Protein AF-A0A8J6T2C1-F1 (afdb_monomer)

Radius of gyration: 29.85 Å; Cα contacts (8 Å, |Δi|>4): 146; chains: 1; bounding box: 58×65×86 Å

Nearest PDB structures (foldseek):
  5g5z-assembly1_C  TM=7.369E-01  e=6.060E-03  Streptococcus pneumoniae TIGR4
  5g62-assembly2_B  TM=7.373E-01  e=7.917E-03  Streptococcus pneumoniae TIGR4
  6fth-assembly1_A  TM=5.939E-01  e=6.280E-02  Bifidobacterium longum subsp. infantis ATCC 15697 = JCM 1222 = DSM 20088
  5gq9-assembly1_B  TM=3.469E-01  e=2.646E+00  Thermus thermophilus HB27

Foldseek 3Di:
DDDDDDDDDDDDDDDDDDDDDDDDDDDDDDDDDDDDDDDPPPPPPPPQQPEDLQDFLLVSDQAADEFEAEELDQPDDQDAPPDPVSVVCCVVRNYHYHYDYDPDHSVVVLVVCLVVLVDTPYYDDDPPDPSVVSCVVVVSDDDVVVVCVRRNNNCVVPPDPVVVPPPD

Mean predicted aligned error: 15.11 Å

Secondary structure (DSSP, 8-state):
----------------------------------------------PPP---TTS-GGGS----EEEEEEES-TTS---TTSSHHHHHHHHHH-EEEEEE--SS-HHHHHHHHHHHT---SEEE--TT-HHHHHHHHTT-S--HHHHHHHH-TTHHHHS-HHHHTT--

Sequence (168 aa):
MRKTRKIVTSLLALTLAFSMTACGSKDKGATNESPKASAVATTAASTAPTVNPDAPGWQSDTSPITFDWYLNFSWFPNKWGVDETSKYITKKTGVDINFIVPAGNENEKLNTLIASGKLPDFITLGWWEDAVKKMIEGKLVLPLNELADQYDPYFFKVGDPSKIGWYT

Structure (mmCIF, N/CA/C/O backbone):
data_AF-A0A8J6T2C1-F1
#
_entry.id   AF-A0A8J6T2C1-F1
#
loop_
_atom_site.group_PDB
_atom_site.id
_atom_site.type_symbol
_atom_site.label_atom_id
_atom_site.label_alt_id
_atom_site.label_comp_id
_atom_site.label_asym_id
_atom_site.label_entity_id
_atom_site.label_seq_id
_atom_site.pdbx_PDB_ins_code
_atom_site.Cartn_x
_atom_site.Cartn_y
_atom_site.Cartn_z
_atom_site.occupancy
_atom_site.B_iso_or_equiv
_atom_site.auth_seq_id
_atom_site.auth_comp_id
_atom_site.auth_asym_id
_atom_site.auth_atom_id
_atom_site.pdbx_PDB_model_num
ATOM 1 N N . MET A 1 1 ? 27.610 21.510 65.550 1.00 43.88 1 MET A N 1
ATOM 2 C CA . MET A 1 1 ? 26.977 22.757 66.036 1.00 43.88 1 MET A CA 1
ATOM 3 C C . MET A 1 1 ? 25.463 22.561 66.020 1.00 43.88 1 MET A C 1
ATOM 5 O O . MET A 1 1 ? 24.927 22.178 64.991 1.00 43.88 1 MET A O 1
ATOM 9 N N . ARG A 1 2 ? 24.794 22.680 67.173 1.00 38.91 2 ARG A N 1
ATOM 10 C CA . ARG A 1 2 ? 23.343 22.473 67.366 1.00 38.91 2 ARG A CA 1
ATOM 11 C C . ARG A 1 2 ? 22.693 23.808 67.763 1.00 38.91 2 ARG A C 1
ATOM 13 O O . ARG A 1 2 ? 23.314 24.527 68.538 1.00 38.91 2 ARG A O 1
ATOM 20 N N . LYS A 1 3 ? 21.415 23.982 67.368 1.00 39.97 3 LYS A N 1
ATOM 21 C CA . LYS A 1 3 ? 20.406 24.986 67.817 1.00 39.97 3 LYS A CA 1
ATOM 22 C C . LYS A 1 3 ? 20.601 26.404 67.225 1.00 39.97 3 LYS A C 1
ATOM 24 O O . LYS A 1 3 ? 21.728 26.846 67.118 1.00 39.97 3 LYS A O 1
ATOM 29 N N . THR A 1 4 ? 19.598 27.192 66.803 1.00 47.34 4 THR A N 1
ATOM 30 C CA . THR A 1 4 ? 18.125 27.191 66.978 1.00 47.34 4 THR A CA 1
ATOM 31 C C . THR A 1 4 ? 17.474 28.313 66.132 1.00 47.34 4 THR A C 1
ATOM 33 O O . THR A 1 4 ? 18.061 29.379 66.027 1.00 47.34 4 THR A O 1
ATOM 36 N N . ARG A 1 5 ? 16.212 28.084 65.711 1.00 46.00 5 ARG A N 1
ATOM 37 C CA . ARG A 1 5 ? 15.029 28.993 65.621 1.00 46.00 5 ARG A CA 1
ATOM 38 C C . ARG A 1 5 ? 15.042 30.285 64.773 1.00 46.00 5 ARG A C 1
ATOM 40 O O . 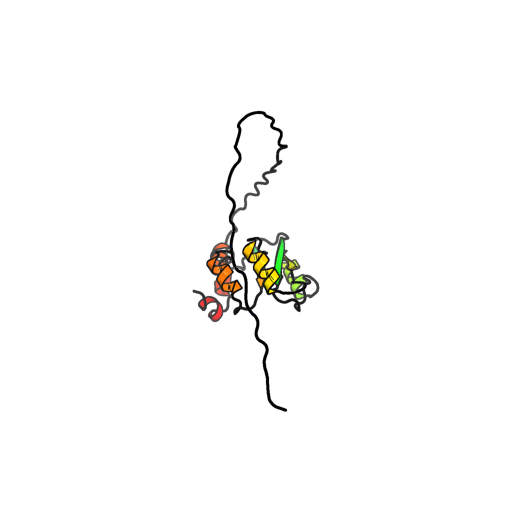ARG A 1 5 ? 15.837 31.178 65.026 1.00 46.00 5 ARG A O 1
ATOM 47 N N . LYS A 1 6 ? 13.984 30.413 63.943 1.00 48.00 6 LYS A N 1
ATOM 48 C CA . LYS A 1 6 ? 12.995 31.527 63.766 1.00 48.00 6 LYS A CA 1
ATOM 49 C C . LYS A 1 6 ? 12.132 31.167 62.526 1.00 48.00 6 LYS A C 1
ATOM 51 O O . LYS A 1 6 ? 12.686 31.098 61.443 1.00 48.00 6 LYS A O 1
ATOM 56 N N . ILE A 1 7 ? 10.941 30.555 62.613 1.00 54.22 7 ILE A N 1
ATOM 57 C CA . ILE A 1 7 ? 9.571 31.092 62.842 1.00 54.22 7 ILE A CA 1
ATOM 58 C C . ILE A 1 7 ? 9.283 32.419 62.118 1.00 54.22 7 ILE A C 1
ATOM 60 O O . ILE A 1 7 ? 10.011 33.371 62.377 1.00 54.22 7 ILE A O 1
ATOM 64 N N . VAL A 1 8 ? 8.209 32.432 61.293 1.00 53.97 8 VAL A N 1
ATOM 65 C CA . VAL A 1 8 ? 7.174 33.484 61.025 1.00 53.97 8 VAL A CA 1
ATOM 66 C C . VAL A 1 8 ? 6.522 33.196 59.636 1.00 53.97 8 VAL A C 1
ATOM 68 O O . VAL A 1 8 ? 7.167 33.389 58.614 1.00 53.97 8 VAL A O 1
ATOM 71 N N . THR A 1 9 ? 5.412 32.426 59.578 1.00 46.41 9 THR A N 1
ATOM 72 C CA . THR A 1 9 ? 4.008 32.817 59.190 1.00 46.41 9 THR A CA 1
ATOM 73 C C . THR A 1 9 ? 3.849 33.383 57.764 1.00 46.41 9 THR A C 1
ATOM 75 O O . THR A 1 9 ? 4.394 34.438 57.486 1.00 46.41 9 THR A O 1
ATOM 78 N N . SER A 1 10 ? 3.242 32.707 56.771 1.00 42.66 10 SER A N 1
ATOM 79 C CA . SER A 1 10 ? 1.843 32.233 56.581 1.00 42.66 10 SER A CA 1
ATOM 80 C C . SER A 1 10 ? 0.815 33.365 56.372 1.00 42.66 10 SER A C 1
ATOM 82 O O . SER A 1 10 ? 0.415 33.993 57.343 1.00 42.66 10 SER A O 1
ATOM 84 N N . LEU A 1 11 ? 0.437 33.612 55.105 1.00 43.41 11 LEU A N 1
ATOM 85 C CA . LEU A 1 11 ? -0.742 34.328 54.556 1.00 43.41 11 LEU A CA 1
ATOM 86 C C . LEU A 1 11 ? -0.568 34.282 53.009 1.00 43.41 11 LEU A C 1
ATOM 88 O O . LEU A 1 11 ? 0.563 34.377 52.554 1.00 43.41 11 LEU A O 1
ATOM 92 N N . LEU A 1 12 ? -1.534 34.121 52.103 1.00 45.19 12 LEU A N 1
ATOM 93 C CA . LEU A 1 12 ? -2.948 34.473 52.090 1.00 45.19 12 LEU A CA 1
ATOM 94 C C . LEU A 1 12 ? -3.587 33.792 50.856 1.00 45.19 12 LEU A C 1
ATOM 96 O O . LEU A 1 12 ? -3.071 33.915 49.747 1.00 45.19 12 LEU A O 1
ATOM 100 N N . ALA A 1 13 ? -4.709 33.101 51.043 1.00 50.28 13 ALA A N 1
ATOM 101 C CA . ALA A 1 13 ? -5.630 32.711 49.980 1.00 50.28 13 ALA A CA 1
ATOM 102 C C . ALA A 1 13 ? -6.890 33.567 50.134 1.00 50.28 13 ALA A C 1
ATOM 104 O O . ALA A 1 13 ? -7.451 33.570 51.225 1.00 50.28 13 ALA A O 1
ATOM 105 N N . LEU A 1 14 ? -7.334 34.267 49.083 1.00 48.91 14 LEU A N 1
ATOM 106 C CA . LEU A 1 14 ? -8.754 34.574 48.877 1.00 48.91 14 LEU A CA 1
ATOM 107 C C . LEU A 1 14 ? -9.029 35.086 47.450 1.00 48.91 14 LEU A C 1
ATOM 109 O O . LEU A 1 14 ? -8.485 36.085 46.996 1.00 48.91 14 LEU A O 1
ATOM 113 N N . THR A 1 15 ? -9.895 34.323 46.791 1.00 52.31 15 THR A N 1
ATOM 114 C CA . THR A 1 15 ? -10.818 34.593 45.677 1.00 52.31 15 THR A CA 1
ATOM 115 C C . THR A 1 15 ? -11.206 36.046 45.378 1.00 52.31 15 THR A C 1
ATOM 117 O O . THR A 1 15 ? -11.447 36.802 46.312 1.00 52.31 15 THR A O 1
ATOM 120 N N . LEU A 1 16 ? -11.527 36.339 44.106 1.00 53.41 16 LEU A N 1
ATOM 121 C CA . LEU A 1 16 ? -12.778 37.035 43.754 1.00 53.41 16 LEU A CA 1
ATOM 122 C C . LEU A 1 16 ? -13.169 36.813 42.277 1.00 53.41 16 LEU A C 1
ATOM 124 O O . LEU A 1 16 ? -12.408 37.116 41.362 1.00 53.41 16 LEU A O 1
ATOM 128 N N . ALA A 1 17 ? -14.373 36.279 42.073 1.00 55.22 17 ALA A N 1
ATOM 129 C CA . ALA A 1 17 ? -15.080 36.214 40.800 1.00 55.22 17 ALA A CA 1
ATOM 130 C C . ALA A 1 17 ? -15.751 37.564 40.493 1.00 55.22 17 ALA A C 1
ATOM 132 O O . ALA A 1 17 ? -16.228 38.225 41.416 1.00 55.22 17 ALA A O 1
ATOM 133 N N . PHE A 1 18 ? -15.860 37.934 39.214 1.00 58.12 18 PHE A N 1
ATOM 134 C CA . PHE A 1 18 ? -16.798 38.963 38.767 1.00 58.12 18 PHE A CA 1
ATOM 135 C C . PHE A 1 18 ? -17.511 38.535 37.485 1.00 58.12 18 PHE A C 1
ATOM 137 O O . PHE A 1 18 ? -16.908 38.045 36.531 1.00 58.12 18 PHE A O 1
ATOM 144 N N . SER A 1 19 ? -18.826 38.700 37.538 1.00 49.22 19 SER A N 1
ATOM 145 C CA . SER A 1 19 ? -19.838 38.221 36.610 1.00 49.22 19 SER A CA 1
ATOM 146 C C . SER A 1 19 ? -20.277 39.312 35.630 1.00 49.22 19 SER A C 1
ATOM 148 O O . SER A 1 19 ? -20.268 40.486 35.974 1.00 49.22 19 SER A O 1
ATOM 150 N N . MET A 1 20 ? -20.776 38.851 34.477 1.00 47.38 20 MET A N 1
ATOM 151 C CA . MET A 1 20 ? -21.894 39.373 33.668 1.00 47.38 20 MET A CA 1
ATOM 152 C C . MET A 1 20 ? -21.906 40.837 33.178 1.00 47.38 20 MET A C 1
ATOM 154 O O . MET A 1 20 ? -21.947 41.786 33.953 1.00 47.38 20 MET A O 1
ATOM 158 N N . THR A 1 21 ? -22.155 40.969 31.866 1.00 52.84 21 THR A N 1
ATOM 159 C CA . THR A 1 21 ? -23.338 41.609 31.223 1.00 52.84 21 THR A CA 1
ATOM 160 C C . THR A 1 21 ? -22.907 42.496 30.050 1.00 52.84 21 THR A C 1
ATOM 162 O O . THR A 1 21 ? -22.170 43.446 30.273 1.00 52.84 21 THR A O 1
ATOM 165 N N . ALA A 1 22 ? -23.416 42.245 28.834 1.00 44.62 22 ALA A N 1
ATOM 166 C CA . ALA A 1 22 ? -23.926 43.296 27.934 1.00 44.62 22 ALA A CA 1
ATOM 167 C C . ALA A 1 22 ? -24.476 42.717 26.613 1.00 44.62 22 ALA A C 1
ATOM 169 O O . ALA A 1 22 ? -23.730 42.280 25.746 1.00 44.62 22 ALA A O 1
ATOM 170 N N . CYS A 1 23 ? -25.810 42.747 26.531 1.00 49.81 23 CYS A N 1
ATOM 171 C CA . CYS A 1 23 ? -26.703 43.045 25.404 1.00 49.81 23 CYS A CA 1
ATOM 172 C C . CYS A 1 23 ? -26.380 42.624 23.958 1.00 49.81 23 CYS A C 1
ATOM 174 O O . CYS A 1 23 ? -25.389 43.022 23.356 1.00 49.81 23 CYS A O 1
ATOM 176 N N . GLY A 1 24 ? -27.379 41.978 23.345 1.00 41.91 24 GLY A N 1
ATOM 177 C CA . GLY A 1 24 ? -27.558 41.908 21.896 1.00 41.91 24 GLY A CA 1
ATOM 178 C C . GLY A 1 24 ? -28.359 43.077 21.299 1.00 41.91 24 GLY A C 1
ATOM 179 O O . GLY A 1 24 ? -29.001 43.850 22.009 1.00 41.91 24 GLY A O 1
ATOM 180 N N . SER A 1 25 ? -28.330 43.156 19.966 1.00 40.62 25 SER A N 1
ATOM 181 C CA . SER A 1 25 ? -29.288 43.772 19.017 1.00 40.62 25 SER A CA 1
ATOM 182 C C . SER A 1 25 ? -28.820 43.332 17.613 1.00 40.62 25 SER A C 1
ATOM 184 O O . SER A 1 25 ? -27.637 43.442 17.325 1.00 40.62 25 SER A O 1
ATOM 186 N N . LYS A 1 26 ? -29.551 42.518 16.841 1.00 36.91 26 LYS A N 1
ATOM 187 C CA . LYS A 1 26 ? -30.733 42.757 15.984 1.00 36.91 26 LYS A CA 1
ATOM 188 C C . LYS A 1 26 ? -30.465 43.572 14.692 1.00 36.91 26 LYS A C 1
ATOM 190 O O . LYS A 1 26 ? -30.380 44.789 14.736 1.00 36.91 26 LYS A O 1
ATOM 195 N N . ASP A 1 27 ? -30.503 42.828 13.576 1.00 34.22 27 ASP A N 1
ATOM 196 C CA . ASP A 1 27 ? -31.115 43.113 12.256 1.00 34.22 27 ASP A CA 1
ATOM 197 C C . ASP A 1 27 ? -30.405 43.884 11.102 1.00 34.22 27 ASP A C 1
ATOM 199 O O . ASP A 1 27 ? -30.044 45.049 11.221 1.00 34.22 27 ASP A O 1
ATOM 203 N N . LYS A 1 28 ? -30.463 43.210 9.929 1.00 31.31 28 LYS A N 1
ATOM 204 C CA . LYS A 1 28 ? -30.595 43.643 8.507 1.00 31.31 28 LYS A CA 1
ATOM 205 C C . LYS A 1 28 ? -29.401 44.067 7.622 1.00 31.31 28 LYS A C 1
ATOM 207 O O . LYS A 1 28 ? -28.744 45.070 7.859 1.00 31.31 28 LYS A O 1
ATOM 212 N N . GLY A 1 29 ? -29.349 43.403 6.451 1.00 26.58 29 GLY A N 1
ATOM 213 C CA . GLY A 1 29 ? -28.878 43.924 5.148 1.00 26.58 29 GLY A CA 1
ATOM 214 C C . GLY A 1 29 ? -27.731 43.114 4.528 1.00 26.58 29 GLY A C 1
ATOM 215 O O . GLY A 1 29 ? -26.605 43.256 4.973 1.00 26.58 29 GLY A O 1
ATOM 216 N N . ALA A 1 30 ? -28.008 42.125 3.660 1.00 30.64 30 ALA A N 1
ATOM 217 C CA . ALA A 1 30 ? -27.811 42.174 2.190 1.00 30.64 30 ALA A CA 1
ATOM 218 C C . ALA A 1 30 ? -26.362 42.540 1.779 1.00 30.64 30 ALA A C 1
ATOM 220 O O . ALA A 1 30 ? -25.912 43.631 2.085 1.00 30.64 30 ALA A O 1
ATOM 221 N N . THR A 1 31 ? -25.583 41.690 1.101 1.00 30.39 31 THR A N 1
ATOM 222 C CA . THR A 1 31 ? -25.813 41.235 -0.282 1.00 30.39 31 THR A CA 1
ATOM 223 C C . THR A 1 31 ? -25.027 39.960 -0.642 1.00 30.39 31 THR A C 1
ATOM 225 O O . THR A 1 31 ? -23.904 39.740 -0.196 1.00 30.39 31 THR A O 1
ATOM 228 N N . ASN A 1 32 ? -25.650 39.142 -1.496 1.00 35.41 32 ASN A N 1
ATOM 229 C CA . ASN A 1 32 ? -25.065 38.043 -2.269 1.00 35.41 32 ASN A CA 1
ATOM 230 C C . ASN A 1 32 ? -23.934 38.526 -3.188 1.00 35.41 32 ASN A C 1
ATOM 232 O O . ASN A 1 32 ? -24.154 39.476 -3.929 1.00 35.41 32 ASN A O 1
ATOM 236 N N . GLU A 1 33 ? -22.838 37.767 -3.259 1.00 35.44 33 GLU A N 1
ATOM 237 C CA . GLU A 1 33 ? -22.270 37.292 -4.530 1.00 35.44 33 GLU A CA 1
ATOM 238 C C . GLU A 1 33 ? -21.248 36.171 -4.280 1.00 35.44 33 GLU A C 1
ATOM 240 O O . GLU A 1 33 ? -20.275 36.318 -3.545 1.00 35.44 33 GLU A O 1
ATOM 245 N N . SER A 1 34 ? -21.512 35.013 -4.884 1.00 43.19 34 SER A N 1
ATOM 246 C CA . SER A 1 34 ? -20.678 33.814 -4.873 1.00 43.19 34 SER A CA 1
ATOM 247 C C . SER A 1 34 ? -20.379 33.451 -6.329 1.00 43.19 34 SER A C 1
ATOM 249 O O . SER A 1 34 ? -21.333 33.258 -7.090 1.00 43.19 34 SER A O 1
ATOM 251 N N . PRO A 1 35 ? -19.112 33.331 -6.763 1.00 43.75 35 PRO A N 1
ATOM 252 C CA . PRO A 1 35 ? -18.808 32.801 -8.084 1.00 43.75 35 PRO A CA 1
ATOM 253 C C . PRO A 1 35 ? -18.625 31.278 -8.023 1.00 43.75 35 PRO A C 1
ATOM 255 O O . PRO A 1 35 ? -17.568 30.753 -7.687 1.00 43.75 35 PRO A O 1
ATOM 258 N N . LYS A 1 36 ? -19.723 30.588 -8.340 1.00 32.34 36 LYS A N 1
ATOM 259 C CA . LYS A 1 36 ? -19.846 29.404 -9.210 1.00 32.34 36 LYS A CA 1
ATOM 260 C C . LYS A 1 36 ? -18.578 28.552 -9.422 1.00 32.34 36 LYS A C 1
ATOM 262 O O . LYS A 1 36 ? -17.771 28.811 -10.313 1.00 32.34 36 LYS A O 1
ATOM 267 N N . ALA A 1 37 ? -18.508 27.443 -8.686 1.00 34.25 37 ALA A N 1
ATOM 268 C CA . ALA A 1 37 ? -17.684 26.289 -9.025 1.00 34.25 37 ALA A CA 1
ATOM 269 C C . ALA A 1 37 ? -18.194 25.646 -10.328 1.00 34.25 37 ALA A C 1
ATOM 271 O O . ALA A 1 37 ? -19.351 25.233 -10.428 1.00 34.25 37 ALA A O 1
ATOM 272 N N . SER A 1 38 ? -17.324 25.583 -11.334 1.00 37.38 38 SER A N 1
ATOM 273 C CA . SER A 1 38 ? -17.563 24.856 -12.578 1.00 37.38 38 SER A CA 1
ATOM 274 C C . SER A 1 38 ? -17.196 23.389 -12.353 1.00 37.38 38 SER A C 1
ATOM 276 O O . SER A 1 38 ? -16.034 23.007 -12.458 1.00 37.38 38 SER A O 1
ATOM 278 N N . ALA A 1 39 ? -18.178 22.573 -11.973 1.00 37.56 39 ALA A N 1
ATOM 279 C CA . ALA A 1 39 ? -18.032 21.125 -11.957 1.00 37.56 39 ALA A CA 1
ATOM 280 C C . ALA A 1 39 ? -18.255 20.602 -13.383 1.00 37.56 39 ALA A C 1
ATOM 282 O O . ALA A 1 39 ? -19.388 20.484 -13.849 1.00 37.56 39 ALA A O 1
ATOM 283 N N . VAL A 1 40 ? -17.160 20.315 -14.086 1.00 37.31 40 VAL A N 1
ATOM 284 C CA . VAL A 1 40 ? -17.188 19.466 -15.278 1.00 37.31 40 VAL A CA 1
ATOM 285 C C . VAL A 1 40 ? -17.419 18.041 -14.787 1.00 37.31 40 VAL A C 1
ATOM 287 O O . VAL A 1 40 ? -16.533 17.414 -14.212 1.00 37.31 40 VAL A O 1
ATOM 290 N N . ALA A 1 41 ? -18.642 17.551 -14.965 1.00 42.84 41 ALA A N 1
ATOM 291 C CA . ALA A 1 41 ? -18.966 16.149 -14.786 1.00 42.84 41 ALA A CA 1
ATOM 292 C C . ALA A 1 41 ? -18.399 15.364 -15.977 1.00 42.84 41 ALA A C 1
ATOM 294 O O . ALA A 1 41 ? -19.034 15.258 -17.024 1.00 42.84 41 ALA A O 1
ATOM 295 N N . THR A 1 42 ? -17.196 14.813 -15.821 1.00 33.41 42 THR A N 1
ATOM 296 C CA . THR A 1 42 ? -16.750 13.697 -16.658 1.00 33.41 42 THR A CA 1
ATOM 297 C C . THR A 1 42 ? -17.381 12.437 -16.087 1.00 33.41 42 THR A C 1
ATOM 299 O O . THR A 1 42 ? -16.854 11.813 -15.170 1.00 33.41 42 THR A O 1
ATOM 302 N N . THR A 1 43 ? -18.550 12.073 -16.605 1.00 39.09 43 THR A N 1
ATOM 303 C CA . THR A 1 43 ? -19.126 10.746 -16.392 1.00 39.09 43 THR A CA 1
ATOM 304 C C . THR A 1 43 ? -18.351 9.763 -17.266 1.00 39.09 43 THR A C 1
ATOM 306 O O . THR A 1 43 ? -18.772 9.425 -18.370 1.00 39.09 43 THR A O 1
ATOM 309 N N . ALA A 1 44 ? -17.182 9.327 -16.796 1.00 42.34 44 ALA A N 1
ATOM 310 C CA . ALA A 1 44 ? -16.613 8.077 -17.271 1.00 42.34 44 ALA A CA 1
ATOM 311 C C . ALA A 1 44 ? -17.524 6.971 -16.732 1.00 42.34 44 ALA A C 1
ATOM 313 O O . ALA A 1 44 ? -17.581 6.727 -15.527 1.00 42.34 44 ALA A O 1
ATOM 314 N N . ALA A 1 45 ? -18.311 6.367 -17.617 1.00 39.50 45 ALA A N 1
ATOM 315 C CA . ALA A 1 45 ? -19.042 5.154 -17.307 1.00 39.50 45 ALA A CA 1
ATOM 316 C C . ALA A 1 45 ? -18.009 4.063 -16.991 1.00 39.50 45 ALA A C 1
ATOM 318 O O . ALA A 1 45 ? -17.460 3.436 -17.896 1.00 39.50 45 ALA A O 1
ATOM 319 N N . SER A 1 46 ? -17.707 3.889 -15.703 1.00 43.06 46 SER A N 1
ATOM 320 C CA . SER A 1 46 ? -16.943 2.750 -15.212 1.00 43.06 46 SER A CA 1
ATOM 321 C C . SER A 1 46 ? -17.809 1.519 -15.441 1.00 43.06 46 SER A C 1
ATOM 323 O O . SER A 1 46 ? -18.760 1.249 -14.707 1.00 43.06 46 SER A O 1
ATOM 325 N N . THR A 1 47 ? -17.559 0.837 -16.554 1.00 48.56 47 THR A N 1
ATOM 326 C CA . THR A 1 47 ? -18.108 -0.497 -16.763 1.00 48.56 47 THR A CA 1
ATOM 327 C C . THR A 1 47 ? -17.399 -1.367 -15.738 1.00 48.56 47 THR A C 1
ATOM 329 O O . THR A 1 47 ? -16.171 -1.421 -15.750 1.00 48.56 47 THR A O 1
ATOM 332 N N . ALA A 1 48 ? -18.149 -1.970 -14.811 1.00 58.16 48 ALA A N 1
ATOM 333 C CA . ALA A 1 48 ? -17.567 -2.852 -13.806 1.00 58.16 48 ALA A CA 1
ATOM 334 C C . ALA A 1 48 ? -16.659 -3.885 -14.503 1.00 58.16 48 ALA A C 1
ATOM 336 O O . ALA A 1 48 ? -17.079 -4.448 -15.525 1.00 58.16 48 ALA A O 1
ATOM 337 N N . PRO A 1 49 ? -15.425 -4.101 -14.013 1.00 63.97 49 PRO A N 1
ATOM 338 C CA . PRO A 1 49 ? -14.496 -5.017 -14.654 1.00 63.97 49 PRO A CA 1
ATOM 339 C C . PRO A 1 49 ? -15.138 -6.400 -14.762 1.00 63.97 49 PRO A C 1
ATOM 341 O O . PRO A 1 49 ? -15.794 -6.882 -13.839 1.00 63.97 49 PRO A O 1
ATOM 344 N N . THR A 1 50 ? -15.001 -7.031 -15.926 1.00 71.31 50 THR A N 1
ATOM 345 C CA . THR A 1 50 ? -15.485 -8.398 -16.129 1.00 71.31 50 THR A CA 1
ATOM 346 C C . THR A 1 50 ? -14.537 -9.330 -15.385 1.00 71.31 50 THR A C 1
ATOM 348 O O . THR A 1 50 ? -13.416 -9.571 -15.826 1.00 71.31 50 THR A O 1
ATOM 351 N N . VAL A 1 51 ? -14.964 -9.798 -14.217 1.00 84.75 51 VAL A N 1
ATOM 352 C CA . VAL A 1 51 ? -14.118 -10.571 -13.308 1.00 84.75 51 VAL A CA 1
ATOM 353 C C . VAL A 1 51 ? -13.901 -11.986 -13.851 1.00 84.75 51 VAL A C 1
ATOM 355 O O . VAL A 1 51 ? -14.862 -12.723 -14.077 1.00 84.75 51 VAL A O 1
ATOM 358 N N . ASN A 1 52 ? -12.639 -12.381 -14.047 1.00 88.94 52 ASN A N 1
ATOM 359 C CA . ASN A 1 52 ? -12.259 -13.728 -14.471 1.00 88.94 52 ASN A CA 1
ATOM 360 C C . ASN A 1 52 ? -11.567 -14.470 -13.312 1.00 88.94 52 ASN A C 1
ATOM 362 O O . ASN A 1 52 ? -10.441 -14.121 -12.970 1.00 88.94 52 ASN A O 1
ATOM 366 N N . PRO A 1 53 ? -12.172 -15.519 -12.728 1.00 90.50 53 PRO A N 1
ATOM 367 C CA . PRO A 1 53 ? -11.560 -16.249 -11.619 1.00 90.50 53 PRO A CA 1
ATOM 368 C C . PRO A 1 53 ? -10.328 -17.070 -12.030 1.00 90.50 53 PRO A C 1
ATOM 370 O O . PRO A 1 53 ? -9.625 -17.584 -11.161 1.00 90.50 53 PRO A O 1
ATOM 373 N N . ASP A 1 54 ? -10.078 -17.268 -13.325 1.00 93.69 54 ASP A N 1
ATOM 374 C CA . ASP A 1 54 ? -8.969 -18.064 -13.866 1.00 93.69 54 ASP A CA 1
ATOM 375 C C . ASP A 1 54 ? -7.798 -17.215 -14.386 1.00 93.69 54 ASP A C 1
ATOM 377 O O . ASP A 1 54 ? -6.817 -17.770 -14.883 1.00 93.69 54 ASP A O 1
ATOM 381 N N . ALA A 1 55 ? -7.868 -15.886 -14.265 1.00 93.69 55 ALA A N 1
ATOM 382 C CA . ALA A 1 55 ? -6.798 -14.983 -14.676 1.00 93.69 55 ALA A CA 1
ATOM 383 C C . ALA A 1 55 ? -6.537 -13.903 -13.613 1.00 93.69 55 ALA A C 1
ATOM 385 O O . ALA A 1 55 ? -7.477 -13.479 -12.948 1.00 93.69 55 ALA A O 1
ATOM 386 N N . PRO A 1 56 ? -5.289 -13.419 -13.469 1.00 93.25 56 PRO A N 1
ATOM 387 C CA . PRO A 1 56 ? -4.983 -12.327 -12.551 1.00 93.25 56 PRO A CA 1
ATOM 388 C C . PRO A 1 56 ? -5.754 -11.045 -12.893 1.00 93.25 56 PRO A C 1
ATOM 390 O O . PRO A 1 56 ? -5.701 -10.585 -14.038 1.00 93.25 56 PRO A O 1
ATOM 393 N N . GLY A 1 57 ? -6.377 -10.422 -11.891 1.00 91.88 57 GLY A N 1
ATOM 394 C CA . GLY A 1 57 ? -7.194 -9.215 -12.059 1.00 91.88 57 GLY A CA 1
ATOM 395 C C . GLY A 1 57 ? -6.464 -8.042 -12.722 1.00 91.88 57 GLY A C 1
ATOM 396 O O . GLY A 1 57 ? -7.047 -7.341 -13.540 1.00 91.88 57 GLY A O 1
ATOM 397 N N . TRP A 1 58 ? -5.156 -7.873 -12.491 1.00 92.06 58 TRP A N 1
ATOM 398 C CA . TRP A 1 58 ? -4.374 -6.780 -13.098 1.00 92.06 58 TRP A CA 1
ATOM 399 C C . TRP A 1 58 ? -4.357 -6.792 -14.637 1.00 92.06 58 TRP A C 1
ATOM 401 O O . TRP A 1 58 ? -4.020 -5.786 -15.250 1.00 92.06 58 TRP A O 1
ATOM 411 N N . GLN A 1 59 ? -4.693 -7.915 -15.282 1.00 93.75 59 GLN A N 1
ATOM 412 C CA . GLN A 1 59 ? -4.729 -8.008 -16.744 1.00 93.75 59 GLN A CA 1
ATOM 413 C C . GLN A 1 59 ? -5.968 -7.348 -17.362 1.00 93.75 59 GLN A C 1
ATOM 415 O O . GLN A 1 59 ? -5.983 -7.136 -18.575 1.00 93.75 59 GLN A O 1
ATOM 420 N N . SER A 1 60 ? -7.003 -7.041 -16.571 1.00 91.25 60 SER A N 1
ATOM 421 C CA . SER A 1 60 ? -8.237 -6.445 -17.094 1.00 91.25 60 SER A CA 1
ATOM 422 C C . SER A 1 60 ? -8.085 -4.973 -17.472 1.00 91.25 60 SER A C 1
ATOM 424 O O . SER A 1 60 ? -8.799 -4.500 -18.351 1.00 91.25 60 SER A O 1
ATOM 426 N N . ASP A 1 61 ? -7.178 -4.252 -16.810 1.00 92.38 61 ASP A N 1
ATOM 427 C CA . ASP A 1 61 ? -6.873 -2.851 -17.091 1.00 92.38 61 ASP A CA 1
ATOM 428 C C . ASP A 1 61 ? -5.416 -2.551 -16.726 1.00 92.38 61 ASP A C 1
ATOM 430 O O . ASP A 1 61 ? -4.990 -2.762 -15.593 1.00 92.38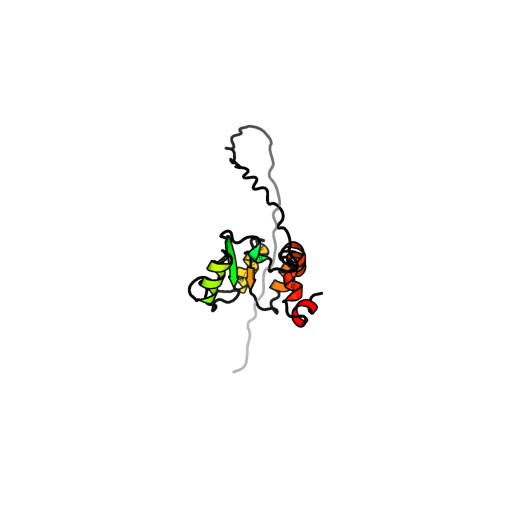 61 ASP A O 1
ATOM 434 N N . THR A 1 62 ? -4.655 -2.053 -17.699 1.00 95.81 62 THR A N 1
ATOM 435 C CA . THR A 1 62 ? -3.258 -1.631 -17.521 1.00 95.81 62 THR A CA 1
ATOM 436 C C . THR A 1 62 ? -3.064 -0.157 -17.872 1.00 95.81 62 THR A C 1
ATOM 438 O O . THR A 1 62 ? -1.969 0.257 -18.267 1.00 95.81 62 THR A O 1
ATOM 441 N N . SER A 1 63 ? -4.140 0.631 -17.831 1.00 97.31 63 SER A N 1
ATOM 442 C CA . SER A 1 63 ? -4.073 2.077 -18.011 1.00 97.31 63 SER A CA 1
ATOM 443 C C . SER A 1 63 ? -3.159 2.682 -16.938 1.00 97.31 63 SER A C 1
ATOM 445 O O . SER A 1 63 ? -3.221 2.255 -15.784 1.00 97.31 63 SER A O 1
ATOM 447 N N . PRO A 1 64 ? -2.296 3.659 -17.279 1.00 98.00 64 PRO A N 1
ATOM 448 C CA . PRO A 1 64 ? -1.374 4.233 -16.309 1.00 98.00 64 PRO A CA 1
ATOM 449 C C . PRO A 1 64 ? -2.091 4.808 -15.086 1.00 98.00 64 PRO A C 1
ATOM 451 O O . PRO A 1 64 ? -3.023 5.603 -15.226 1.00 98.00 64 PRO A O 1
ATOM 454 N N . ILE A 1 65 ? -1.616 4.442 -13.899 1.00 98.00 65 ILE A N 1
ATOM 455 C CA . ILE A 1 65 ? -2.136 4.916 -12.615 1.00 98.00 65 ILE A CA 1
ATOM 456 C C . ILE A 1 65 ? -0.987 5.090 -11.624 1.00 98.00 65 ILE A C 1
ATOM 458 O O . ILE A 1 65 ? -0.037 4.309 -11.628 1.00 98.00 65 ILE A O 1
ATOM 462 N N . THR A 1 66 ? -1.072 6.105 -10.768 1.00 98.31 66 THR A N 1
ATOM 463 C CA . THR A 1 66 ? -0.096 6.350 -9.701 1.00 98.31 66 THR A CA 1
ATOM 464 C C . THR A 1 66 ? -0.795 6.279 -8.353 1.00 98.31 66 THR A C 1
ATOM 466 O O . THR A 1 66 ? -1.789 6.977 -8.161 1.00 98.31 66 THR A O 1
ATOM 469 N N . PHE A 1 67 ? -0.265 5.470 -7.434 1.00 97.94 67 PHE A N 1
ATOM 470 C CA . PHE A 1 67 ? -0.760 5.379 -6.058 1.00 97.94 67 PHE A CA 1
ATOM 471 C C . PHE A 1 67 ? 0.193 6.041 -5.068 1.00 97.94 67 PHE A C 1
ATOM 473 O O . PHE A 1 67 ? 1.417 5.956 -5.208 1.00 97.94 67 PHE A O 1
ATOM 480 N N . ASP A 1 68 ? -0.372 6.629 -4.023 1.00 97.31 68 ASP A N 1
ATOM 481 C CA . ASP A 1 68 ? 0.355 7.102 -2.857 1.00 97.31 68 ASP A CA 1
ATOM 482 C C . ASP A 1 68 ? 0.538 5.958 -1.852 1.00 97.31 68 ASP A C 1
ATOM 484 O O . ASP A 1 68 ? -0.424 5.351 -1.377 1.00 97.31 68 ASP A O 1
ATOM 488 N N . TRP A 1 69 ? 1.787 5.680 -1.474 1.00 96.81 69 TRP A N 1
ATOM 489 C CA . TRP A 1 69 ? 2.108 4.636 -0.501 1.00 96.81 69 TRP A CA 1
ATOM 490 C C . TRP A 1 69 ? 2.911 5.203 0.664 1.00 96.81 69 TRP A C 1
ATOM 492 O O . TRP A 1 69 ? 4.102 5.496 0.542 1.00 96.81 69 TRP A O 1
ATOM 502 N N . TYR A 1 70 ? 2.275 5.320 1.829 1.00 95.19 70 TYR A N 1
ATOM 503 C CA . TYR A 1 70 ? 2.965 5.681 3.060 1.00 95.19 70 TYR A CA 1
ATOM 504 C C . TYR A 1 70 ? 3.681 4.494 3.699 1.00 95.19 70 TYR A C 1
ATOM 506 O O . TYR A 1 70 ? 3.083 3.462 4.005 1.00 95.19 70 TYR A O 1
ATOM 514 N N . LEU A 1 71 ? 4.972 4.672 3.950 1.00 94.31 71 LEU A N 1
ATOM 515 C CA . LEU A 1 71 ? 5.799 3.713 4.664 1.00 94.31 71 LEU A CA 1
ATOM 516 C C . LEU A 1 71 ? 6.136 4.295 6.033 1.00 94.31 71 LEU A C 1
ATOM 518 O O . LEU A 1 71 ? 6.845 5.299 6.127 1.00 94.31 71 LEU A O 1
ATOM 522 N N . ASN A 1 72 ? 5.669 3.644 7.096 1.00 93.31 72 ASN A N 1
ATOM 523 C CA . ASN A 1 72 ? 5.918 4.025 8.487 1.00 93.31 72 ASN A CA 1
ATOM 524 C C . ASN A 1 72 ? 7.345 3.646 8.942 1.00 93.31 72 ASN A C 1
ATOM 526 O O . ASN A 1 72 ? 7.549 3.114 10.027 1.00 93.31 72 ASN A O 1
ATOM 530 N N . PHE A 1 73 ? 8.334 3.862 8.069 1.00 90.19 73 PHE A N 1
ATOM 531 C CA . PHE A 1 73 ? 9.734 3.485 8.246 1.00 90.19 73 PHE A CA 1
ATOM 532 C C . PHE A 1 73 ? 10.632 4.543 7.595 1.00 90.19 73 PHE A C 1
ATOM 534 O O . PHE A 1 73 ? 10.866 4.504 6.386 1.00 90.19 73 PHE A O 1
ATOM 541 N N . SER A 1 74 ? 11.158 5.489 8.380 1.00 86.44 74 SER A N 1
ATOM 542 C CA . SER A 1 74 ? 12.003 6.588 7.867 1.00 86.44 74 SER A CA 1
ATOM 543 C C . SER A 1 74 ? 13.261 6.127 7.115 1.00 86.44 74 SER A C 1
ATOM 545 O O . SER A 1 74 ? 13.775 6.839 6.253 1.00 86.44 74 SER A O 1
ATOM 547 N N . TRP A 1 75 ? 13.749 4.923 7.411 1.00 83.88 75 TRP A N 1
ATOM 548 C CA . TRP A 1 75 ? 14.947 4.322 6.822 1.00 83.88 75 TRP A CA 1
ATOM 549 C C . TRP A 1 75 ? 14.699 3.577 5.498 1.00 83.88 75 TRP A C 1
ATOM 551 O O . TRP A 1 75 ? 15.656 3.092 4.891 1.00 83.88 75 TRP A O 1
ATOM 561 N N . PHE A 1 76 ? 13.448 3.443 5.045 1.00 83.44 76 PHE A N 1
ATOM 562 C CA . PHE A 1 76 ? 13.125 2.638 3.866 1.00 83.44 76 PHE A CA 1
ATOM 563 C C . PHE A 1 76 ? 13.442 3.383 2.549 1.00 83.44 76 PHE A C 1
ATOM 565 O O . PHE A 1 76 ? 13.083 4.558 2.409 1.00 83.44 76 PHE A O 1
ATOM 572 N N . PRO A 1 77 ? 14.077 2.731 1.550 1.00 77.06 77 PRO A N 1
ATOM 573 C CA . PRO A 1 77 ? 14.306 3.327 0.233 1.00 77.06 77 PRO A CA 1
ATOM 574 C C . PRO A 1 77 ? 12.992 3.744 -0.441 1.00 77.06 77 PRO A C 1
ATOM 576 O O . PRO A 1 77 ? 12.095 2.932 -0.625 1.00 77.06 77 PRO A O 1
ATOM 579 N N . ASN A 1 78 ? 12.880 5.008 -0.844 1.00 81.12 78 ASN A N 1
ATOM 580 C CA . ASN A 1 78 ? 11.595 5.636 -1.173 1.00 81.12 78 ASN A CA 1
ATOM 581 C C . ASN A 1 78 ? 11.464 6.084 -2.632 1.00 81.12 78 ASN A C 1
ATOM 583 O O . ASN A 1 78 ? 10.817 7.087 -2.922 1.00 81.12 78 ASN A O 1
ATOM 587 N N . LYS A 1 79 ? 12.087 5.358 -3.564 1.00 90.88 79 LYS A N 1
ATOM 588 C CA . LYS A 1 79 ? 11.989 5.666 -4.995 1.00 90.88 79 LYS A CA 1
ATOM 589 C C . LYS A 1 79 ? 11.542 4.452 -5.789 1.00 90.88 79 LYS A C 1
ATOM 591 O O . LYS A 1 79 ? 12.284 3.480 -5.902 1.00 90.88 79 LYS A O 1
ATOM 596 N N . TRP A 1 80 ? 10.348 4.547 -6.361 1.00 95.00 80 TRP A N 1
ATOM 597 C CA . TRP A 1 80 ? 9.859 3.609 -7.359 1.00 95.00 80 TRP A CA 1
ATOM 598 C C . TRP A 1 80 ? 10.530 3.865 -8.719 1.00 95.00 80 TRP A C 1
ATOM 600 O O . TRP A 1 80 ? 10.966 4.980 -9.009 1.00 95.00 80 TRP A O 1
ATOM 610 N N . GLY A 1 81 ? 10.674 2.825 -9.540 1.00 95.12 81 GLY A N 1
ATOM 611 C CA . GLY A 1 81 ? 11.229 2.910 -10.895 1.00 95.12 81 GLY A CA 1
ATOM 612 C C . GLY A 1 81 ? 12.760 2.939 -10.979 1.00 95.12 81 GLY A C 1
ATOM 613 O O . GLY A 1 81 ? 13.308 3.119 -12.068 1.00 95.12 81 GLY A O 1
ATOM 614 N N . VAL A 1 82 ? 13.475 2.761 -9.864 1.00 94.19 82 VAL A N 1
ATOM 615 C CA . VAL A 1 82 ? 14.951 2.727 -9.850 1.00 94.19 82 VAL A CA 1
ATOM 616 C C . VAL A 1 82 ? 15.474 1.312 -10.080 1.00 94.19 82 VAL A C 1
ATOM 618 O O . VAL A 1 82 ? 16.348 1.107 -10.928 1.00 94.19 82 VAL A O 1
ATOM 621 N N . ASP A 1 83 ? 14.938 0.340 -9.346 1.00 94.00 83 ASP A N 1
ATOM 622 C CA . ASP A 1 83 ? 15.300 -1.067 -9.471 1.00 94.00 83 ASP A CA 1
ATOM 623 C C . ASP A 1 83 ? 14.539 -1.754 -10.619 1.00 94.00 83 ASP A C 1
ATOM 625 O O . ASP A 1 83 ? 13.503 -1.283 -11.090 1.00 94.00 83 ASP A O 1
ATOM 629 N N . GLU A 1 84 ? 15.058 -2.887 -11.088 1.00 96.56 84 GLU A N 1
ATOM 630 C CA . GLU A 1 84 ? 14.468 -3.607 -12.222 1.00 96.56 84 GLU A CA 1
ATOM 631 C C . GLU A 1 84 ? 13.087 -4.199 -11.908 1.00 96.56 84 GLU A C 1
ATOM 633 O O . GLU A 1 84 ? 12.271 -4.353 -12.816 1.00 96.56 84 GLU A O 1
ATOM 638 N N . THR A 1 85 ? 12.788 -4.481 -10.637 1.00 95.75 85 THR A N 1
ATOM 639 C CA . THR A 1 85 ? 11.492 -5.039 -10.233 1.00 95.75 85 THR A CA 1
ATOM 640 C C . THR A 1 85 ? 10.403 -3.985 -10.357 1.00 95.75 85 THR A C 1
ATOM 642 O O . THR A 1 85 ? 9.400 -4.231 -11.024 1.00 95.75 85 THR A O 1
ATOM 645 N N . SER A 1 86 ? 10.602 -2.793 -9.785 1.00 96.38 86 SER A N 1
ATOM 646 C CA . SER A 1 86 ? 9.612 -1.709 -9.873 1.00 96.38 86 SER A CA 1
ATOM 647 C C . SER A 1 86 ? 9.385 -1.247 -11.316 1.00 96.38 86 SER A C 1
ATOM 649 O O . SER A 1 86 ? 8.238 -1.114 -11.742 1.00 96.38 86 SER A O 1
ATOM 651 N N . LYS A 1 87 ? 10.449 -1.126 -12.125 1.00 97.81 87 LYS A N 1
ATOM 652 C CA . LYS A 1 87 ? 10.320 -0.851 -13.570 1.00 97.81 87 LYS A CA 1
ATOM 653 C C . LYS A 1 87 ? 9.518 -1.928 -14.295 1.00 97.81 87 LYS A C 1
ATOM 655 O O . LYS A 1 87 ? 8.693 -1.612 -15.153 1.00 97.81 87 LYS A O 1
ATOM 660 N N . TYR A 1 88 ? 9.778 -3.199 -13.987 1.00 98.00 88 TYR A N 1
ATOM 661 C CA . TYR A 1 88 ? 9.070 -4.312 -14.609 1.00 98.00 88 TYR A CA 1
ATOM 662 C C . TYR A 1 88 ? 7.585 -4.311 -14.244 1.00 98.00 88 TYR A C 1
ATOM 664 O O . TYR A 1 88 ? 6.755 -4.512 -15.131 1.00 98.00 88 TYR A O 1
ATOM 672 N N . ILE A 1 89 ? 7.252 -4.031 -12.980 1.00 97.69 89 ILE A N 1
ATOM 673 C CA . ILE A 1 89 ? 5.866 -3.887 -12.523 1.00 97.69 89 ILE A CA 1
ATOM 674 C C . ILE A 1 89 ? 5.179 -2.774 -13.317 1.00 97.69 89 ILE A C 1
ATOM 676 O O . ILE A 1 89 ? 4.208 -3.067 -14.010 1.00 97.69 89 ILE A O 1
ATOM 680 N N . THR A 1 90 ? 5.730 -1.555 -13.346 1.00 98.00 90 THR A N 1
ATOM 681 C CA . THR A 1 90 ? 5.139 -0.438 -14.108 1.00 98.00 90 THR A CA 1
ATOM 682 C C . THR A 1 90 ? 4.963 -0.769 -15.582 1.00 98.00 90 THR A C 1
ATOM 684 O O . THR A 1 90 ? 3.909 -0.512 -16.156 1.00 98.00 90 THR A O 1
ATOM 687 N N . LYS A 1 91 ? 5.958 -1.409 -16.204 1.00 97.88 91 LYS A N 1
ATOM 688 C CA . LYS A 1 91 ? 5.867 -1.826 -17.607 1.00 97.88 91 LYS A CA 1
ATOM 689 C C . LYS A 1 91 ? 4.738 -2.831 -17.857 1.00 97.88 91 LYS A C 1
ATOM 691 O O . LYS A 1 91 ? 4.193 -2.855 -18.958 1.00 97.88 91 LYS A O 1
ATOM 696 N N . LYS A 1 92 ? 4.443 -3.711 -16.898 1.00 97.62 92 LYS A N 1
ATOM 697 C CA . LYS A 1 92 ? 3.444 -4.776 -17.054 1.00 97.62 92 LYS A CA 1
ATOM 698 C C . LYS A 1 92 ? 2.037 -4.335 -16.692 1.00 97.62 92 LYS A C 1
ATOM 700 O O . LYS A 1 92 ? 1.108 -4.771 -17.359 1.00 97.62 92 LYS A O 1
ATOM 705 N N . THR A 1 93 ? 1.895 -3.518 -15.659 1.00 97.38 93 THR A N 1
ATOM 706 C CA . THR A 1 93 ? 0.595 -3.202 -15.062 1.00 97.38 93 THR A CA 1
ATOM 707 C C . THR A 1 93 ? 0.163 -1.758 -15.289 1.00 97.38 93 THR A C 1
ATOM 709 O O . THR A 1 93 ? -0.983 -1.435 -15.020 1.00 97.38 93 THR A O 1
ATOM 712 N N . GLY A 1 94 ? 1.059 -0.875 -15.743 1.00 97.81 94 GLY A N 1
ATOM 713 C CA . GLY A 1 94 ? 0.805 0.569 -15.798 1.00 97.81 94 GLY A CA 1
ATOM 714 C C . GLY A 1 94 ? 0.880 1.266 -14.432 1.00 97.81 94 GLY A C 1
ATOM 715 O O . GLY A 1 94 ? 0.752 2.486 -14.37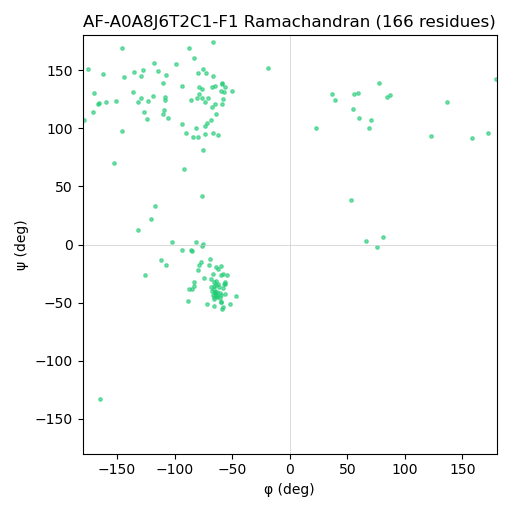3 1.00 97.81 94 GLY A O 1
ATOM 716 N N . VAL A 1 95 ? 1.117 0.521 -13.346 1.00 97.94 95 VAL A N 1
ATOM 717 C CA . VAL A 1 95 ? 1.153 1.056 -11.980 1.00 97.94 95 VAL A CA 1
ATOM 718 C C . VAL A 1 95 ? 2.479 1.746 -11.690 1.00 97.94 95 VAL A C 1
ATOM 720 O O . VAL A 1 95 ? 3.551 1.160 -11.852 1.00 97.94 95 VAL A O 1
ATOM 723 N N . ASP A 1 96 ? 2.397 2.965 -11.183 1.00 97.88 96 ASP A N 1
ATOM 724 C CA . ASP A 1 96 ? 3.494 3.719 -10.587 1.00 97.88 96 ASP A CA 1
ATOM 725 C C . ASP A 1 96 ? 3.197 4.007 -9.106 1.00 97.88 96 ASP A C 1
ATOM 727 O O . ASP A 1 96 ? 2.036 4.012 -8.688 1.00 97.88 96 ASP A O 1
ATOM 731 N N . ILE A 1 97 ? 4.235 4.239 -8.302 1.00 97.62 97 ILE A N 1
ATOM 732 C CA . ILE A 1 97 ? 4.102 4.471 -6.860 1.00 97.62 97 ILE A CA 1
ATOM 733 C C . ILE A 1 97 ? 4.838 5.739 -6.443 1.00 97.62 97 ILE A C 1
ATOM 735 O O . ILE A 1 97 ? 6.051 5.876 -6.613 1.00 97.62 97 ILE A O 1
ATOM 739 N N . ASN A 1 98 ? 4.111 6.625 -5.771 1.00 96.25 98 ASN A N 1
ATOM 740 C CA . ASN A 1 98 ? 4.677 7.725 -5.014 1.00 96.25 98 ASN A CA 1
ATOM 741 C C . ASN A 1 98 ? 4.865 7.307 -3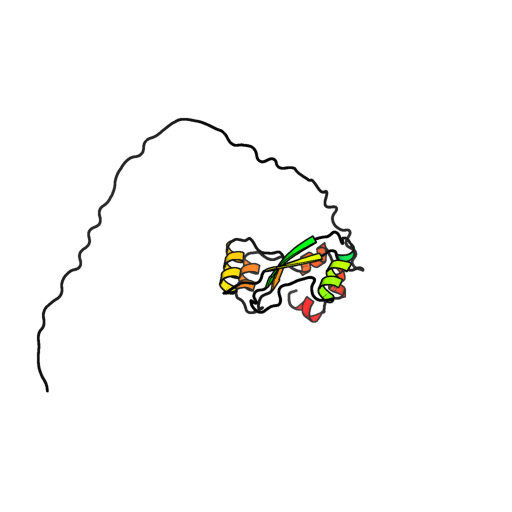.547 1.00 96.25 98 ASN A C 1
ATOM 743 O O . ASN A 1 98 ? 3.915 7.243 -2.763 1.00 96.25 98 ASN A O 1
ATOM 747 N N . PHE A 1 99 ? 6.107 7.014 -3.157 1.00 95.06 99 PHE A N 1
ATOM 748 C CA . PHE A 1 99 ? 6.406 6.666 -1.771 1.00 95.06 99 PHE A CA 1
ATOM 749 C C . PHE A 1 99 ? 6.412 7.897 -0.865 1.00 95.06 99 PHE A C 1
ATOM 751 O O . PHE A 1 99 ? 7.173 8.846 -1.056 1.00 95.06 99 PHE A O 1
ATOM 758 N N . ILE A 1 100 ? 5.628 7.825 0.206 1.00 92.06 100 ILE A N 1
ATOM 759 C CA . ILE A 1 100 ? 5.574 8.829 1.259 1.00 92.06 100 ILE A CA 1
ATOM 760 C C . ILE A 1 100 ? 6.303 8.268 2.479 1.00 92.06 100 ILE A C 1
ATOM 762 O O . ILE A 1 100 ? 5.802 7.393 3.177 1.00 92.06 100 ILE A O 1
ATOM 766 N N . VAL A 1 101 ? 7.478 8.814 2.780 1.00 90.12 101 VAL A N 1
ATOM 767 C CA . VAL A 1 101 ? 8.255 8.452 3.977 1.00 90.12 101 VAL A CA 1
ATOM 768 C C . VAL A 1 101 ? 8.242 9.625 4.966 1.00 90.12 101 VAL A C 1
ATOM 770 O O . VAL A 1 101 ? 8.275 10.789 4.546 1.00 90.12 101 VAL A O 1
ATOM 773 N N . PRO A 1 102 ? 8.098 9.388 6.281 1.00 86.00 102 PRO A N 1
ATOM 774 C CA . PRO A 1 102 ? 8.193 10.450 7.275 1.00 86.00 102 PRO A CA 1
ATOM 775 C C . PRO A 1 102 ? 9.628 10.989 7.347 1.00 86.00 102 PRO A C 1
ATOM 777 O O . PRO A 1 102 ? 10.588 10.230 7.388 1.00 86.00 102 PRO A O 1
ATOM 780 N N . ALA A 1 103 ? 9.773 12.315 7.400 1.00 79.62 103 ALA A N 1
ATOM 781 C CA . ALA A 1 103 ? 11.071 12.982 7.573 1.00 79.62 103 ALA A CA 1
ATOM 782 C C . ALA A 1 103 ? 11.539 13.029 9.046 1.00 79.62 103 ALA A C 1
ATOM 784 O O . ALA A 1 103 ? 12.553 13.646 9.357 1.00 79.62 103 ALA A O 1
ATOM 785 N N . GLY A 1 104 ? 10.766 12.432 9.955 1.00 79.56 104 GLY A N 1
ATOM 786 C CA . GLY A 1 104 ? 10.938 12.496 11.402 1.00 79.56 104 GLY A CA 1
ATOM 787 C C . GLY A 1 104 ? 10.113 11.395 12.060 1.00 79.56 104 GLY A C 1
ATOM 788 O O . GLY A 1 104 ? 10.122 10.270 11.578 1.00 79.56 104 GLY A O 1
ATOM 789 N N . ASN A 1 105 ? 9.364 11.726 13.112 1.00 87.38 105 ASN A N 1
ATOM 790 C CA . ASN A 1 105 ? 8.578 10.751 13.868 1.00 87.38 105 ASN A CA 1
ATOM 791 C C . ASN A 1 105 ? 7.458 10.121 13.016 1.00 87.38 105 ASN A C 1
ATOM 793 O O . ASN A 1 105 ? 6.484 10.779 12.636 1.00 87.38 105 ASN A O 1
ATOM 797 N N . GLU A 1 106 ? 7.605 8.827 12.748 1.00 89.06 106 GLU A N 1
ATOM 798 C CA . GLU A 1 106 ? 6.660 7.968 12.040 1.00 89.06 106 GLU A CA 1
ATOM 799 C C . GLU A 1 106 ? 5.252 8.068 12.647 1.00 89.06 106 GLU A C 1
ATOM 801 O O . GLU A 1 106 ? 4.280 8.408 11.967 1.00 89.06 106 GLU A O 1
ATOM 806 N N . ASN A 1 107 ? 5.162 7.903 13.970 1.00 89.44 107 ASN A N 1
ATOM 807 C CA . ASN A 1 107 ? 3.893 7.859 14.689 1.00 89.44 107 ASN A CA 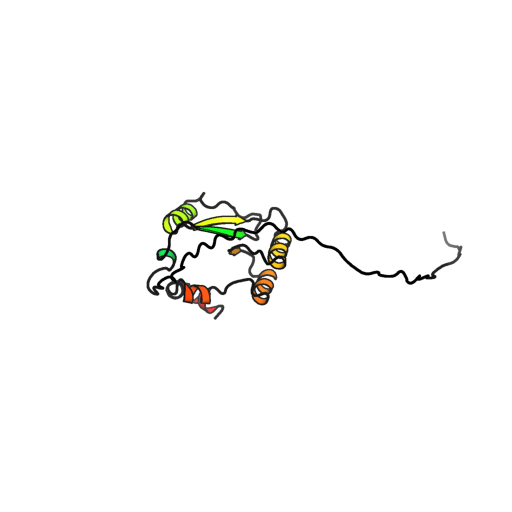1
ATOM 808 C C . ASN A 1 107 ? 3.139 9.192 14.640 1.00 89.44 107 ASN A C 1
ATOM 810 O O . ASN A 1 107 ? 1.913 9.205 14.569 1.00 89.44 107 ASN A O 1
ATOM 814 N N . GLU A 1 108 ? 3.838 10.327 14.678 1.00 90.56 108 GLU A N 1
ATOM 815 C CA . GLU A 1 108 ? 3.194 11.646 14.588 1.00 90.56 108 GLU A CA 1
ATOM 816 C C . GLU A 1 108 ? 2.537 11.861 13.222 1.00 90.56 108 GLU A C 1
ATOM 818 O O . GLU A 1 108 ? 1.379 12.291 13.142 1.00 90.56 108 GLU A O 1
ATOM 823 N N . LYS A 1 109 ? 3.247 11.514 12.141 1.00 90.94 109 LYS A N 1
ATOM 824 C CA . LYS A 1 109 ? 2.703 11.616 10.785 1.00 90.94 109 LYS A CA 1
ATOM 825 C C . LYS A 1 109 ? 1.543 10.641 10.579 1.00 90.94 109 LYS A C 1
ATOM 827 O O . LYS A 1 109 ? 0.491 11.074 10.111 1.00 90.94 109 LYS A O 1
ATOM 832 N N . LEU A 1 110 ? 1.685 9.379 10.986 1.00 93.56 110 LEU A N 1
ATOM 833 C CA . LEU A 1 110 ? 0.614 8.385 10.878 1.00 93.56 110 LEU A CA 1
ATOM 834 C C . LEU A 1 110 ? -0.639 8.792 11.669 1.00 93.56 110 LEU A C 1
ATOM 836 O O . LEU A 1 110 ? -1.743 8.765 11.127 1.00 93.56 110 LEU A O 1
ATOM 840 N N . ASN A 1 111 ? -0.488 9.252 12.915 1.00 92.19 111 ASN A N 1
ATOM 841 C CA . ASN A 1 111 ? -1.620 9.723 13.721 1.00 92.19 111 ASN A CA 1
ATOM 842 C C . ASN A 1 111 ? -2.331 10.922 13.076 1.00 92.19 111 ASN A C 1
ATOM 844 O O . ASN A 1 111 ? -3.556 11.013 13.138 1.00 92.19 111 ASN A O 1
ATOM 848 N N . THR A 1 112 ? -1.583 11.818 12.427 1.00 92.19 112 THR A N 1
ATOM 849 C CA . THR A 1 112 ? -2.154 12.960 11.697 1.00 92.19 112 THR A CA 1
ATOM 850 C C . THR A 1 112 ? -2.966 12.499 10.486 1.00 92.19 112 THR A C 1
ATOM 852 O O . THR A 1 112 ? -4.079 12.983 10.279 1.00 92.19 112 THR A O 1
ATOM 855 N N . LEU A 1 113 ? -2.453 11.533 9.714 1.00 93.06 113 LEU A N 1
ATOM 856 C CA . LEU A 1 113 ? -3.175 10.944 8.581 1.00 93.06 113 LEU A CA 1
ATOM 857 C C . LEU A 1 113 ? -4.491 10.312 9.053 1.00 93.06 113 LEU A C 1
ATOM 859 O O . LEU A 1 113 ? -5.549 10.666 8.533 1.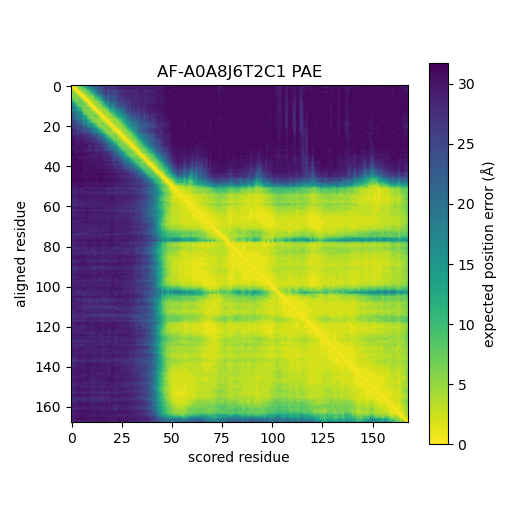00 93.06 113 LEU A O 1
ATOM 863 N N . ILE A 1 114 ? -4.440 9.487 10.105 1.00 92.88 114 ILE A N 1
ATOM 864 C CA . ILE A 1 114 ? -5.617 8.837 10.702 1.0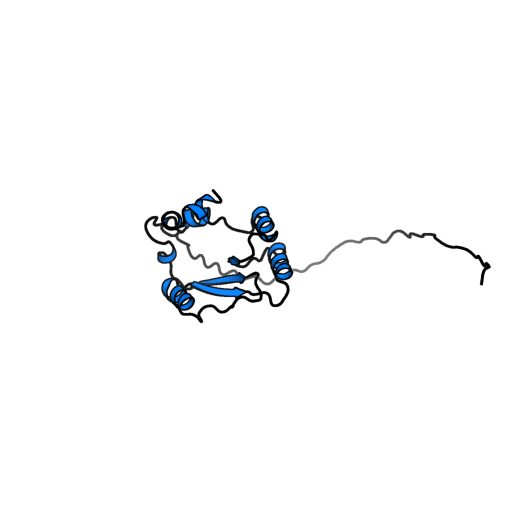0 92.88 114 ILE A CA 1
ATOM 865 C C . ILE A 1 114 ? -6.638 9.869 11.194 1.00 92.88 114 ILE A C 1
ATOM 867 O O . ILE A 1 114 ? -7.811 9.783 10.844 1.00 92.88 114 ILE A O 1
ATOM 871 N N . ALA A 1 115 ? -6.208 10.872 11.965 1.00 91.69 115 ALA A N 1
ATOM 872 C CA . ALA A 1 115 ? -7.108 11.887 12.516 1.00 91.69 115 ALA A CA 1
ATOM 873 C C . ALA A 1 115 ? -7.747 12.770 11.432 1.00 91.69 115 ALA A C 1
ATOM 875 O O . ALA A 1 115 ? -8.879 13.223 11.587 1.00 91.69 115 ALA A O 1
ATOM 876 N N . SER A 1 116 ? -7.027 13.021 10.335 1.00 90.88 116 SER A N 1
ATOM 877 C CA . SER A 1 116 ? -7.532 13.818 9.213 1.00 90.88 116 SER A CA 1
ATOM 878 C C . SER A 1 116 ? -8.475 13.048 8.283 1.00 90.88 116 SER A C 1
ATOM 880 O O . SER A 1 116 ? -9.160 13.675 7.476 1.00 90.88 116 SER A O 1
ATOM 882 N N . GLY A 1 117 ? -8.467 11.710 8.340 1.00 85.94 117 GLY A N 1
ATOM 883 C CA . GLY A 1 117 ? -9.140 10.836 7.375 1.00 85.94 117 GLY A CA 1
ATOM 884 C C . GLY A 1 117 ? -8.547 10.881 5.959 1.00 85.94 117 GLY A C 1
ATOM 885 O O . GLY A 1 117 ? -9.068 10.228 5.061 1.00 85.94 117 GLY A O 1
ATOM 886 N N . LYS A 1 118 ? -7.466 11.640 5.737 1.00 90.19 118 LYS A N 1
ATOM 887 C CA . LYS A 1 118 ? -6.776 11.759 4.446 1.00 90.19 118 LYS A CA 1
ATOM 888 C C . LYS A 1 118 ? -5.666 10.721 4.362 1.00 90.19 118 LYS A C 1
ATOM 890 O O . LYS A 1 118 ? -4.484 11.063 4.391 1.00 90.19 118 LYS A O 1
ATOM 895 N N . LEU A 1 119 ? -6.063 9.454 4.349 1.00 94.62 119 LEU A N 1
ATOM 896 C CA . LEU A 1 119 ? -5.119 8.360 4.186 1.00 94.62 119 LEU A CA 1
ATOM 897 C C . LEU A 1 119 ? -4.614 8.296 2.732 1.00 94.62 119 LEU A C 1
ATOM 899 O O . LEU A 1 119 ? -5.363 8.644 1.820 1.00 94.62 119 LEU A O 1
ATOM 903 N N . PRO A 1 120 ? -3.357 7.878 2.519 1.00 96.25 120 PRO A N 1
ATOM 904 C CA . PRO A 1 120 ? -2.869 7.456 1.205 1.00 96.25 120 PRO A CA 1
ATOM 905 C C . PRO A 1 120 ? -3.562 6.157 0.759 1.00 96.25 120 PRO A C 1
ATOM 907 O O . PRO A 1 120 ? -4.270 5.529 1.550 1.00 96.25 120 PRO A O 1
ATOM 910 N N . ASP A 1 121 ? -3.299 5.714 -0.469 1.00 96.94 121 ASP A N 1
ATOM 911 C CA . ASP A 1 121 ? -3.868 4.469 -1.003 1.00 96.94 121 ASP A CA 1
ATOM 912 C C . ASP A 1 121 ? -3.348 3.235 -0.253 1.00 96.94 121 ASP A C 1
ATOM 914 O O . ASP A 1 121 ? -4.100 2.303 0.037 1.00 96.94 121 ASP A O 1
ATOM 918 N N . PHE A 1 122 ? -2.061 3.248 0.113 1.00 96.19 122 PHE A N 1
ATOM 919 C CA . PHE A 1 122 ? -1.420 2.166 0.859 1.00 96.19 122 PHE A CA 1
ATOM 920 C C . PHE A 1 122 ? -0.674 2.670 2.093 1.00 96.19 122 PHE A C 1
ATOM 922 O O . PHE A 1 122 ? -0.039 3.728 2.086 1.00 96.19 122 PHE A O 1
ATOM 929 N N . ILE A 1 123 ? -0.692 1.861 3.154 1.00 95.56 123 ILE A N 1
ATOM 930 C CA . ILE A 1 123 ? 0.055 2.094 4.391 1.00 95.56 123 ILE A CA 1
ATOM 931 C C . ILE A 1 123 ? 0.781 0.804 4.766 1.00 95.56 123 ILE A C 1
ATOM 933 O O . ILE A 1 123 ? 0.143 -0.221 4.995 1.00 95.56 123 ILE A O 1
ATOM 937 N N . THR A 1 124 ? 2.106 0.869 4.897 1.00 94.06 124 THR A N 1
ATOM 938 C CA . THR A 1 124 ? 2.893 -0.200 5.529 1.00 94.06 124 THR A CA 1
ATOM 939 C C . THR A 1 124 ? 3.383 0.273 6.887 1.00 94.06 124 THR A C 1
ATOM 941 O O . THR A 1 124 ? 4.071 1.287 6.982 1.00 94.06 124 THR A O 1
ATOM 944 N N . LEU A 1 125 ? 3.056 -0.490 7.924 1.00 94.38 125 LEU A N 1
ATOM 945 C CA . LEU A 1 125 ? 3.428 -0.247 9.315 1.00 94.38 125 LEU A CA 1
ATOM 946 C C . LEU A 1 125 ? 3.655 -1.574 10.051 1.00 94.38 125 LEU A C 1
ATOM 948 O O . LEU A 1 125 ? 3.339 -2.643 9.522 1.00 94.38 125 LEU A O 1
ATOM 952 N N . GLY A 1 126 ? 4.211 -1.522 11.262 1.00 92.81 126 GLY A N 1
ATOM 953 C CA . GLY A 1 126 ? 4.366 -2.710 12.096 1.00 92.81 126 GLY A CA 1
ATOM 954 C C . GLY A 1 126 ? 3.010 -3.292 12.507 1.00 92.81 126 GLY A C 1
ATOM 955 O O . GLY A 1 126 ? 2.118 -2.567 12.938 1.00 92.81 126 GLY A O 1
ATOM 956 N N . TRP A 1 127 ? 2.854 -4.618 12.435 1.00 89.62 127 TRP A N 1
ATOM 957 C CA . TRP A 1 127 ? 1.600 -5.295 12.811 1.00 89.62 127 TRP A CA 1
ATOM 958 C C . TRP A 1 127 ? 1.220 -5.103 14.290 1.00 89.62 127 TRP A C 1
ATOM 960 O O . TRP A 1 127 ? 0.059 -5.263 14.656 1.00 89.62 127 TRP A O 1
ATOM 970 N N . TRP A 1 128 ? 2.200 -4.770 15.135 1.00 90.00 128 TRP A N 1
ATOM 971 C CA . TRP A 1 128 ? 2.038 -4.516 16.568 1.00 90.00 128 TRP A CA 1
ATOM 972 C C . TRP A 1 128 ? 1.617 -3.076 16.892 1.00 90.00 128 TRP A C 1
ATOM 974 O O . TRP A 1 128 ? 1.415 -2.755 18.060 1.00 90.00 128 TRP A O 1
ATOM 984 N N . GLU A 1 129 ? 1.551 -2.184 15.903 1.00 93.19 129 GLU A N 1
ATOM 985 C CA . GLU A 1 129 ? 1.220 -0.785 16.144 1.00 93.19 129 GLU A CA 1
ATOM 986 C C . GLU A 1 129 ? -0.280 -0.596 16.406 1.00 93.19 129 GLU A C 1
ATOM 988 O O . GLU A 1 129 ? -1.127 -1.054 15.637 1.00 93.19 129 GLU A O 1
ATOM 993 N N . ASP A 1 130 ? -0.623 0.178 17.442 1.00 93.06 130 ASP A N 1
ATOM 994 C CA . ASP A 1 130 ? -2.016 0.511 17.791 1.00 93.06 130 ASP A CA 1
ATOM 995 C C . ASP A 1 130 ? -2.801 1.136 16.625 1.00 93.06 130 ASP A C 1
ATOM 997 O O . ASP A 1 130 ? -4.031 1.049 16.566 1.00 93.06 130 ASP A O 1
ATOM 1001 N N . ALA A 1 131 ? -2.095 1.784 15.694 1.00 93.69 131 ALA A N 1
ATOM 1002 C CA . ALA A 1 131 ? -2.666 2.368 14.490 1.00 93.69 131 ALA A CA 1
ATOM 1003 C C . ALA A 1 131 ? -3.417 1.338 13.630 1.00 93.69 131 ALA A C 1
ATOM 1005 O O . ALA A 1 131 ? -4.453 1.686 13.066 1.00 93.69 131 ALA A O 1
ATOM 1006 N N . VAL A 1 132 ? -2.970 0.075 13.589 1.00 93.44 132 VAL A N 1
ATOM 1007 C CA . VAL A 1 132 ? -3.660 -1.009 12.867 1.00 93.44 132 VAL A CA 1
ATOM 1008 C C . VAL A 1 132 ? -5.089 -1.161 13.388 1.00 93.44 132 VAL A C 1
ATOM 1010 O O . VAL A 1 132 ? -6.052 -1.065 12.629 1.00 93.44 132 VAL A O 1
ATOM 1013 N N . LYS A 1 133 ? -5.236 -1.320 14.708 1.00 92.56 133 LYS A N 1
ATOM 1014 C CA . LYS A 1 133 ? -6.542 -1.483 15.353 1.00 92.56 133 LYS A CA 1
ATOM 1015 C C . LYS A 1 133 ? -7.421 -0.245 15.167 1.00 92.56 133 LYS A C 1
ATOM 1017 O O . LYS A 1 133 ? -8.586 -0.380 14.806 1.00 92.56 133 LYS A O 1
ATOM 1022 N N . LYS A 1 134 ? -6.856 0.956 15.342 1.00 92.75 134 LYS A N 1
ATOM 1023 C CA . LYS A 1 134 ? -7.583 2.226 15.171 1.00 92.75 134 LYS A CA 1
ATOM 1024 C C . LYS A 1 134 ? -8.127 2.407 13.753 1.00 92.75 134 LYS A C 1
ATOM 1026 O O . LYS A 1 134 ? -9.260 2.851 13.601 1.00 92.75 134 LYS A O 1
ATOM 1031 N N . MET A 1 135 ? -7.347 2.066 12.725 1.00 94.62 135 MET A N 1
ATOM 1032 C CA . MET A 1 135 ? -7.795 2.166 11.331 1.00 94.62 135 MET A CA 1
ATOM 1033 C C . MET A 1 135 ? -8.912 1.167 11.012 1.00 94.62 135 MET A C 1
ATOM 1035 O O . MET A 1 135 ? -9.874 1.538 10.342 1.00 94.62 135 MET A O 1
ATOM 1039 N N . ILE A 1 136 ? -8.825 -0.064 11.531 1.00 92.62 136 ILE A N 1
ATOM 1040 C CA . ILE A 1 136 ? -9.868 -1.088 11.361 1.00 92.62 136 ILE A CA 1
ATOM 1041 C C . ILE A 1 136 ? -11.166 -0.665 12.064 1.00 92.62 136 ILE A C 1
ATOM 1043 O O . ILE A 1 136 ? -12.220 -0.612 11.434 1.00 92.62 136 ILE A O 1
ATOM 1047 N N . GLU A 1 137 ? -11.103 -0.306 13.350 1.00 92.56 137 GLU A N 1
ATOM 1048 C CA . GLU A 1 137 ? -12.278 0.118 14.131 1.00 92.56 137 GLU A CA 1
ATOM 1049 C C . GLU A 1 137 ? -12.900 1.411 13.585 1.00 92.56 137 GLU A C 1
ATOM 1051 O O . GLU A 1 137 ? -14.122 1.570 13.584 1.00 92.56 137 GLU A O 1
ATOM 1056 N N . GLY A 1 138 ? -12.062 2.314 13.070 1.00 92.75 138 GLY A N 1
ATOM 1057 C CA . GLY A 1 138 ? -12.475 3.550 12.412 1.00 92.75 138 GLY A CA 1
ATOM 1058 C C . GLY A 1 138 ? -13.016 3.370 10.991 1.00 92.75 138 GLY A C 1
ATOM 1059 O O . GLY A 1 138 ? -13.409 4.365 10.388 1.00 92.75 138 GLY A O 1
ATOM 1060 N N . LYS A 1 139 ? -13.043 2.139 10.452 1.00 92.75 139 LYS A N 1
ATOM 1061 C CA . LYS A 1 139 ? -13.443 1.828 9.064 1.00 92.75 139 LYS A CA 1
ATOM 1062 C C . LYS A 1 139 ? -12.678 2.648 8.019 1.00 92.75 139 LYS A C 1
ATOM 1064 O O . LYS A 1 139 ? -13.248 3.096 7.028 1.00 92.75 139 LYS A O 1
ATOM 1069 N N . LEU A 1 140 ? -11.388 2.865 8.265 1.00 93.88 140 LEU A N 1
ATOM 1070 C CA . LEU A 1 140 ? -10.512 3.657 7.401 1.00 93.88 140 LEU A CA 1
ATOM 1071 C C . LEU A 1 140 ? -9.742 2.803 6.380 1.00 93.88 140 LEU A C 1
ATOM 1073 O O . LEU A 1 140 ? -9.017 3.345 5.556 1.00 93.88 140 LEU A O 1
ATOM 1077 N N . VAL A 1 141 ? -9.872 1.478 6.442 1.00 93.69 141 VAL A N 1
ATOM 1078 C CA . VAL A 1 141 ? -9.196 0.523 5.554 1.00 93.69 141 VAL A CA 1
ATOM 1079 C C . VAL A 1 141 ? -10.202 -0.432 4.928 1.00 93.69 141 VAL A C 1
ATOM 1081 O O . VAL A 1 141 ? -11.226 -0.749 5.535 1.00 93.69 141 VAL A O 1
ATOM 1084 N N . LEU A 1 142 ? -9.893 -0.892 3.717 1.00 93.19 142 LEU A N 1
ATOM 1085 C CA . LEU A 1 142 ? -10.710 -1.853 2.985 1.00 93.19 142 LEU A CA 1
ATOM 1086 C C . LEU A 1 142 ? -10.221 -3.288 3.248 1.00 93.19 142 LEU A C 1
ATOM 1088 O O . LEU A 1 142 ? -9.011 -3.532 3.239 1.00 93.19 142 LEU A O 1
ATOM 1092 N N . PRO A 1 143 ? -11.133 -4.246 3.474 1.00 91.19 143 PRO A N 1
ATOM 1093 C CA . PRO A 1 143 ? -10.782 -5.651 3.638 1.00 91.19 143 PRO A CA 1
ATOM 1094 C C . PRO A 1 143 ? -10.334 -6.263 2.302 1.00 91.19 143 PRO A C 1
ATOM 1096 O O . PRO A 1 143 ? -11.043 -6.213 1.297 1.00 91.19 143 PRO A O 1
ATOM 1099 N N . LEU A 1 144 ? -9.140 -6.864 2.291 1.00 89.81 144 LEU A N 1
ATOM 1100 C CA . LEU A 1 144 ? -8.526 -7.398 1.071 1.00 89.81 144 LEU A CA 1
ATOM 1101 C C . LEU A 1 144 ? -9.331 -8.550 0.450 1.00 89.81 144 LEU A C 1
ATOM 1103 O O . LEU A 1 144 ? -9.343 -8.688 -0.767 1.00 89.81 144 LEU A O 1
ATOM 1107 N N . ASN A 1 145 ? -10.021 -9.356 1.261 1.00 90.12 145 ASN A N 1
ATOM 1108 C CA . ASN A 1 145 ? -10.881 -10.433 0.769 1.00 90.12 145 ASN A CA 1
ATOM 1109 C C . ASN A 1 145 ? -12.079 -9.893 -0.027 1.00 90.12 145 ASN A C 1
ATOM 11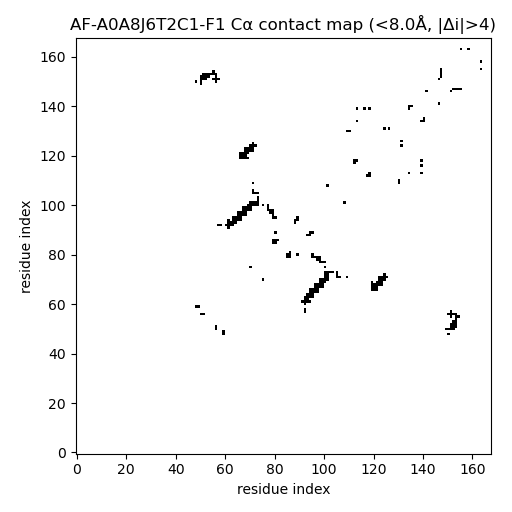11 O O . ASN A 1 145 ? -12.371 -10.427 -1.088 1.00 90.12 145 ASN A O 1
ATOM 1115 N N . GLU A 1 146 ? -12.715 -8.803 0.418 1.00 91.94 146 GLU A N 1
ATOM 1116 C CA . GLU A 1 146 ? -13.818 -8.196 -0.341 1.00 91.94 146 GLU A CA 1
ATOM 1117 C C . GLU A 1 146 ? -13.315 -7.564 -1.645 1.00 91.94 146 GLU A C 1
ATOM 1119 O O . GLU A 1 146 ? -13.985 -7.644 -2.673 1.00 91.94 146 GLU A O 1
ATOM 1124 N N . LEU A 1 147 ? -12.114 -6.971 -1.631 1.00 92.88 147 LEU A N 1
ATOM 1125 C CA . LEU A 1 147 ? -11.472 -6.484 -2.855 1.00 92.88 147 LEU A CA 1
ATOM 1126 C C . LEU A 1 147 ? -11.137 -7.632 -3.814 1.00 92.88 147 LEU A C 1
ATOM 1128 O O . LEU A 1 147 ? -11.347 -7.499 -5.017 1.00 92.88 147 LEU A O 1
ATOM 1132 N N . ALA A 1 148 ? -10.654 -8.764 -3.303 1.00 91.75 148 ALA A N 1
ATOM 1133 C CA . ALA A 1 148 ? -10.393 -9.948 -4.112 1.00 91.75 148 ALA A CA 1
ATOM 1134 C C . ALA A 1 148 ? -11.686 -10.496 -4.736 1.00 91.75 148 ALA A C 1
ATOM 1136 O O . ALA A 1 148 ? -11.714 -10.736 -5.939 1.00 91.75 148 ALA A O 1
ATOM 1137 N N . ASP A 1 149 ? -12.776 -10.605 -3.972 1.00 91.69 149 ASP A N 1
ATOM 1138 C CA . ASP A 1 149 ? -14.081 -11.032 -4.496 1.00 91.69 149 ASP A CA 1
ATOM 1139 C C . ASP A 1 149 ? -14.584 -10.121 -5.631 1.00 91.69 149 ASP A C 1
ATOM 1141 O O . ASP A 1 149 ? -15.179 -10.598 -6.600 1.00 91.69 149 ASP A O 1
ATOM 1145 N N . GLN A 1 150 ? -14.336 -8.811 -5.528 1.00 92.69 150 GLN A N 1
ATOM 1146 C CA . GLN A 1 150 ? -14.802 -7.816 -6.499 1.00 92.69 150 GLN A CA 1
ATOM 1147 C C . GLN A 1 150 ? -13.905 -7.668 -7.731 1.00 92.69 150 GLN A C 1
ATOM 1149 O O . GLN A 1 150 ? -14.422 -7.403 -8.815 1.00 92.69 150 GLN A O 1
ATOM 1154 N N . TYR A 1 151 ? -12.585 -7.788 -7.577 1.00 93.06 151 TYR A N 1
ATOM 1155 C CA . TYR A 1 151 ? -11.628 -7.376 -8.609 1.00 93.06 151 TYR A CA 1
ATOM 1156 C C . TYR A 1 151 ? -10.645 -8.475 -9.032 1.00 93.06 151 TYR A C 1
ATOM 1158 O O . TYR A 1 151 ? -10.162 -8.437 -10.161 1.00 93.06 151 TYR A O 1
ATOM 1166 N N . ASP A 1 152 ? -10.339 -9.453 -8.172 1.00 94.38 152 ASP A N 1
ATOM 1167 C CA . ASP A 1 152 ? -9.338 -10.491 -8.462 1.00 94.38 152 ASP A CA 1
ATOM 1168 C C . ASP A 1 152 ? -9.596 -11.818 -7.709 1.00 94.38 152 ASP A C 1
ATOM 1170 O O . ASP A 1 152 ? -8.821 -12.182 -6.825 1.00 94.38 152 ASP A O 1
ATOM 1174 N N . PRO A 1 153 ? -10.641 -12.607 -8.033 1.00 93.81 153 PRO A N 1
ATOM 1175 C CA . PRO A 1 153 ? -10.902 -13.879 -7.350 1.00 93.81 153 PRO A CA 1
ATOM 1176 C C . PRO A 1 153 ? -9.797 -14.912 -7.572 1.00 93.81 153 PRO A C 1
ATOM 1178 O O . PRO A 1 153 ? -9.669 -15.869 -6.804 1.00 93.81 153 PRO A O 1
ATOM 1181 N N . TYR A 1 154 ? -8.976 -14.722 -8.610 1.00 94.75 154 TYR A N 1
ATOM 1182 C CA . TYR A 1 154 ? -7.772 -15.513 -8.831 1.00 94.75 154 TYR A CA 1
ATOM 1183 C C . TYR A 1 154 ? -6.789 -15.395 -7.653 1.00 94.75 154 TYR A C 1
ATOM 1185 O O . TYR A 1 154 ? -6.081 -16.363 -7.368 1.00 94.75 154 TYR A O 1
ATOM 1193 N N . PHE A 1 155 ? -6.816 -14.293 -6.889 1.00 92.81 155 PHE A N 1
ATOM 1194 C CA . PHE A 1 155 ? -6.086 -14.129 -5.627 1.00 92.81 155 PHE A CA 1
ATOM 1195 C C . PHE A 1 155 ? -6.245 -15.334 -4.691 1.00 92.81 155 PHE A C 1
ATOM 1197 O O . PHE A 1 155 ? -5.252 -15.838 -4.168 1.00 92.81 155 PHE A O 1
ATOM 1204 N N . PHE A 1 156 ? -7.463 -15.862 -4.529 1.00 91.88 156 PHE A N 1
ATOM 1205 C CA . PHE A 1 156 ? -7.716 -16.998 -3.635 1.00 91.88 156 PHE A CA 1
ATOM 1206 C C . PHE A 1 156 ? -7.128 -18.322 -4.139 1.00 91.88 156 PHE A C 1
ATOM 1208 O O . PHE A 1 156 ? -6.965 -19.254 -3.354 1.00 91.88 156 PHE A O 1
ATOM 1215 N N . LYS A 1 157 ? -6.790 -18.422 -5.431 1.00 92.75 157 LYS A N 1
ATOM 1216 C CA . LYS A 1 157 ? -6.134 -19.606 -6.009 1.00 92.75 157 LYS A CA 1
ATOM 1217 C C . LYS A 1 157 ? -4.624 -19.597 -5.804 1.00 92.75 157 LYS A C 1
ATOM 1219 O O . LYS A 1 157 ? -4.027 -20.665 -5.703 1.00 92.75 157 LYS A O 1
ATOM 1224 N N . VAL A 1 158 ? -4.010 -18.413 -5.793 1.00 93.19 158 VAL A N 1
ATOM 1225 C CA . VAL A 1 158 ? -2.544 -18.264 -5.751 1.00 93.19 158 VAL A CA 1
ATOM 1226 C C . VAL A 1 158 ? -2.000 -17.769 -4.420 1.00 93.19 158 VAL A C 1
ATOM 1228 O O . VAL A 1 158 ? -0.804 -17.911 -4.169 1.00 93.19 158 VAL A O 1
ATOM 1231 N N . GLY A 1 159 ? -2.841 -17.183 -3.571 1.00 90.31 159 GLY A N 1
ATOM 1232 C CA . GLY A 1 159 ? -2.438 -16.762 -2.239 1.00 90.31 159 GLY A CA 1
ATOM 1233 C C . GLY A 1 159 ? -2.095 -17.962 -1.357 1.00 90.31 159 GLY A C 1
ATOM 1234 O O . GLY A 1 159 ? -2.705 -19.026 -1.452 1.00 90.31 159 GLY A O 1
ATOM 1235 N N . ASP A 1 160 ? -1.101 -17.787 -0.485 1.00 90.44 160 ASP A N 1
ATOM 1236 C CA . ASP A 1 160 ? -0.708 -18.816 0.478 1.00 90.44 160 ASP A CA 1
ATOM 1237 C C . ASP A 1 160 ? -1.911 -19.160 1.383 1.00 90.44 160 ASP A C 1
ATOM 1239 O O . ASP A 1 160 ? -2.408 -18.269 2.087 1.00 90.44 160 ASP A O 1
ATOM 1243 N N . PRO A 1 161 ? -2.373 -20.427 1.415 1.00 87.69 161 PRO A N 1
ATOM 1244 C CA . PRO A 1 161 ? -3.533 -20.826 2.213 1.00 87.69 161 PRO A CA 1
ATOM 1245 C C . PRO A 1 161 ? -3.395 -20.480 3.699 1.00 87.69 161 PRO A C 1
ATOM 1247 O O . PRO A 1 161 ? -4.375 -20.127 4.354 1.00 87.69 161 PRO A O 1
ATOM 1250 N N . SER A 1 162 ? -2.169 -20.516 4.227 1.00 87.94 162 SER A N 1
ATOM 1251 C CA . SER A 1 162 ? -1.869 -20.174 5.620 1.00 87.94 162 SER A CA 1
ATOM 1252 C C . SER A 1 162 ? -2.078 -18.688 5.896 1.00 87.94 162 SER A C 1
ATOM 1254 O O . SER A 1 162 ? -2.375 -18.320 7.025 1.00 87.94 162 SER A O 1
ATOM 1256 N N . LYS A 1 163 ? -1.897 -17.824 4.891 1.00 83.06 163 LYS A N 1
ATOM 1257 C CA . LYS A 1 163 ? -2.091 -16.372 5.009 1.00 83.06 163 LYS A CA 1
ATOM 1258 C C . LYS A 1 163 ? -3.546 -15.978 4.806 1.00 83.06 163 LYS A C 1
ATOM 1260 O O . LYS A 1 163 ? -4.030 -15.106 5.521 1.00 83.06 163 LYS A O 1
ATOM 1265 N N . ILE A 1 164 ? -4.238 -16.641 3.882 1.00 83.94 164 ILE A N 1
ATOM 1266 C CA . ILE A 1 164 ? -5.668 -16.416 3.643 1.00 83.94 164 ILE A CA 1
ATOM 1267 C C . ILE A 1 164 ? -6.481 -16.822 4.882 1.00 83.94 164 ILE A C 1
ATOM 1269 O O . ILE A 1 164 ? -7.340 -16.065 5.318 1.00 83.94 164 ILE A O 1
ATOM 1273 N N . GLY A 1 165 ? -6.162 -17.960 5.508 1.00 78.31 165 GLY A N 1
ATOM 1274 C CA . GLY A 1 165 ? -6.909 -18.476 6.662 1.0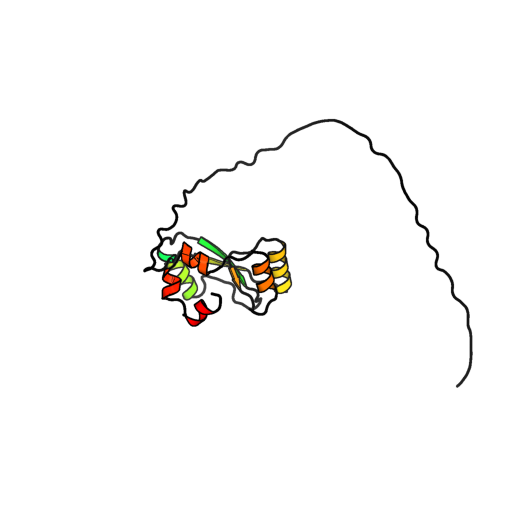0 78.31 165 GLY A CA 1
ATOM 1275 C C . GLY A 1 165 ? -6.674 -17.765 8.003 1.00 78.31 165 GLY A C 1
ATOM 1276 O O . GLY A 1 165 ? -7.234 -18.189 9.008 1.00 78.31 165 GLY A O 1
ATOM 1277 N N . TRP A 1 166 ? -5.827 -16.729 8.072 1.00 70.31 166 TRP A N 1
ATOM 1278 C CA . TRP A 1 166 ? -5.531 -16.021 9.332 1.00 70.31 166 TRP A CA 1
ATOM 1279 C C . TRP A 1 166 ? -6.598 -15.001 9.746 1.00 70.31 166 TRP A C 1
ATOM 1281 O O . TRP A 1 166 ? -6.655 -14.639 10.920 1.00 70.31 166 TRP A O 1
ATOM 1291 N N . TYR A 1 167 ? -7.411 -14.525 8.802 1.00 61.22 167 TYR A N 1
ATOM 1292 C CA . TYR A 1 167 ? -8.366 -13.431 9.026 1.00 61.22 167 TYR A CA 1
ATOM 1293 C C . TYR A 1 167 ? -9.783 -13.736 8.507 1.00 61.22 167 TYR A C 1
ATOM 1295 O O . TYR A 1 167 ? -10.605 -12.825 8.427 1.00 61.22 167 TYR A O 1
ATOM 1303 N N . THR A 1 168 ? -10.055 -15.001 8.165 1.00 54.88 168 THR A N 1
ATOM 1304 C CA . THR A 1 168 ? -11.384 -15.534 7.806 1.00 54.88 168 THR A CA 1
ATOM 1305 C C . THR A 1 168 ? -12.069 -16.190 8.991 1.00 54.88 168 THR A C 1
ATOM 1307 O O . THR A 1 168 ? -11.362 -16.942 9.702 1.00 54.88 168 THR A O 1
#

pLDDT: mean 77.43, std 22.92, range [26.58, 98.31]

Solvent-accessible surface area (backbone atoms only — not comparable to full-atom values): 11231 Å² total; per-residue (Å²): 142,82,88,81,92,82,92,84,84,92,85,85,87,82,89,82,88,85,80,90,87,83,84,90,83,86,88,89,80,88,82,92,86,78,90,77,83,84,78,80,81,78,79,72,80,78,72,76,74,86,70,48,62,90,41,67,39,62,76,80,58,48,68,77,45,76,42,43,33,35,36,63,45,65,87,56,90,64,67,62,61,73,52,72,65,48,40,48,48,24,75,70,37,24,47,46,56,48,53,42,60,42,95,59,64,40,67,62,54,52,52,49,29,61,75,66,68,64,63,60,81,36,79,49,67,68,91,86,40,71,63,58,58,50,34,55,78,66,66,72,63,81,60,62,67,62,50,24,70,66,53,21,48,22,49,76,75,72,50,57,66,77,66,61,60,71,83,110